Protein AF-A0A147BWY5-F1 (afdb_monomer_lite)

Radius of gyration: 15.32 Å; chains: 1; bounding box: 46×25×41 Å

Structure (mmCIF, N/CA/C/O backbone):
data_AF-A0A147BWY5-F1
#
_entry.id   AF-A0A147BWY5-F1
#
loop_
_atom_site.group_PDB
_atom_site.id
_atom_site.type_symbol
_atom_site.label_atom_id
_atom_site.label_alt_id
_atom_site.label_comp_id
_atom_site.label_asym_id
_atom_site.label_entity_id
_atom_site.label_seq_id
_atom_site.pdbx_PDB_ins_code
_atom_site.Cartn_x
_atom_site.Cartn_y
_atom_site.Cartn_z
_atom_site.occupancy
_atom_site.B_i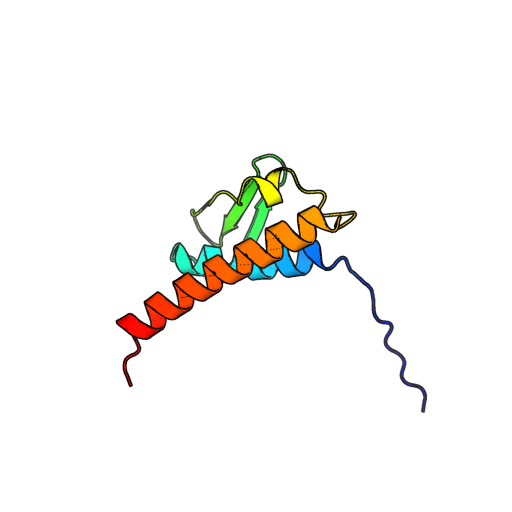so_or_equiv
_atom_site.auth_seq_id
_atom_site.auth_comp_id
_atom_site.auth_asym_id
_atom_site.auth_atom_id
_atom_site.pdbx_PDB_model_num
ATOM 1 N N . GLY A 1 1 ? 35.002 -16.024 19.037 1.00 35.84 1 GLY A N 1
ATOM 2 C CA . GLY A 1 1 ? 34.172 -16.779 18.082 1.00 35.84 1 GLY A CA 1
ATOM 3 C C . GLY A 1 1 ? 33.567 -15.778 17.138 1.00 35.84 1 GLY A C 1
ATOM 4 O O . GLY A 1 1 ? 32.994 -14.815 17.624 1.00 35.84 1 GLY A O 1
ATOM 5 N N . GLY A 1 2 ? 33.831 -15.925 15.841 1.00 40.09 2 GLY A N 1
ATOM 6 C CA . GLY A 1 2 ? 33.462 -14.944 14.822 1.00 40.09 2 GLY A CA 1
ATOM 7 C C . GLY A 1 2 ? 31.951 -14.799 14.671 1.00 40.09 2 GLY A C 1
ATOM 8 O O . GLY A 1 2 ? 31.224 -15.789 14.706 1.00 40.09 2 GLY A O 1
ATOM 9 N N . LEU A 1 3 ? 31.509 -13.553 14.509 1.00 49.75 3 LEU A N 1
ATOM 10 C CA . LEU A 1 3 ? 30.155 -13.216 14.097 1.00 49.75 3 LEU A CA 1
ATOM 11 C C . LEU A 1 3 ? 30.051 -13.535 12.599 1.00 49.75 3 LEU A C 1
ATOM 13 O O . LEU A 1 3 ? 30.598 -12.816 11.767 1.00 49.75 3 LEU A O 1
ATOM 17 N N . LEU A 1 4 ? 29.411 -14.650 12.264 1.00 50.09 4 LEU A N 1
ATOM 18 C CA . LEU A 1 4 ? 28.971 -14.934 10.905 1.00 50.09 4 LEU A CA 1
ATOM 19 C C . LEU A 1 4 ? 27.451 -14.824 10.888 1.00 50.09 4 LEU A C 1
ATOM 21 O O . LEU A 1 4 ? 26.765 -15.734 11.336 1.00 50.09 4 LEU A O 1
ATOM 25 N N . SER A 1 5 ? 26.941 -13.717 10.364 1.00 53.09 5 SER A N 1
ATOM 26 C CA . SER A 1 5 ? 25.789 -13.767 9.468 1.00 53.09 5 SER A CA 1
ATOM 27 C C . SER A 1 5 ? 25.819 -12.494 8.641 1.00 53.09 5 SER A C 1
ATOM 29 O O . SER A 1 5 ? 25.726 -11.396 9.185 1.00 53.09 5 SER A O 1
ATOM 31 N N . GLY A 1 6 ? 26.084 -12.651 7.345 1.00 38.12 6 GLY A N 1
ATOM 32 C CA . GLY A 1 6 ? 26.163 -11.545 6.407 1.00 38.12 6 GLY A CA 1
ATOM 33 C C . GLY A 1 6 ? 24.872 -10.737 6.422 1.00 38.12 6 GLY A C 1
ATOM 34 O O . GLY A 1 6 ? 23.781 -11.297 6.431 1.00 38.12 6 GLY A O 1
ATOM 35 N N . THR A 1 7 ? 25.008 -9.417 6.418 1.00 46.62 7 THR A N 1
ATOM 36 C CA . THR A 1 7 ? 23.972 -8.528 5.902 1.00 46.62 7 THR A CA 1
ATOM 37 C C . THR A 1 7 ? 23.771 -8.884 4.435 1.00 46.62 7 THR A C 1
ATOM 39 O O . THR A 1 7 ? 24.526 -8.441 3.566 1.00 46.62 7 THR A O 1
ATOM 42 N N . GLU A 1 8 ? 22.805 -9.749 4.167 1.00 44.75 8 GLU A N 1
ATOM 43 C CA . GLU A 1 8 ? 22.231 -9.880 2.842 1.00 44.75 8 GLU A CA 1
ATOM 44 C C . GLU A 1 8 ? 21.448 -8.583 2.599 1.00 44.75 8 GLU A C 1
ATOM 46 O O . GLU A 1 8 ? 20.410 -8.349 3.208 1.00 44.75 8 GLU A O 1
ATOM 51 N N . PHE A 1 9 ? 22.012 -7.673 1.802 1.00 47.16 9 PHE A N 1
ATOM 52 C CA . PHE A 1 9 ? 21.359 -6.442 1.352 1.00 47.16 9 PHE A CA 1
ATOM 53 C C . PHE A 1 9 ? 20.237 -6.784 0.357 1.00 47.16 9 PHE A C 1
ATOM 55 O O . PHE A 1 9 ? 20.341 -6.465 -0.828 1.00 47.16 9 PHE A O 1
ATOM 62 N N . HIS A 1 10 ? 19.184 -7.474 0.794 1.00 46.56 10 HIS A N 1
ATOM 63 C CA . HIS A 1 10 ? 18.030 -7.767 -0.056 1.00 46.56 10 HIS A CA 1
ATOM 64 C C . HIS A 1 10 ? 17.124 -6.534 -0.155 1.00 46.56 10 HIS A C 1
ATOM 66 O O . HIS A 1 10 ? 16.075 -6.450 0.455 1.00 46.56 10 HIS A O 1
ATOM 72 N N . ASN A 1 11 ? 17.578 -5.560 -0.951 1.00 56.09 11 ASN A N 1
ATOM 73 C CA . ASN A 1 11 ? 16.804 -4.482 -1.574 1.00 56.09 11 ASN A CA 1
ATOM 74 C C . ASN A 1 11 ? 15.729 -3.816 -0.687 1.00 56.09 11 ASN A C 1
ATOM 76 O O . ASN A 1 11 ? 14.553 -4.155 -0.801 1.00 56.09 11 ASN A O 1
ATOM 80 N N . ASP A 1 12 ? 16.109 -2.771 0.067 1.00 81.44 12 ASP A N 1
ATOM 81 C CA . ASP A 1 12 ? 15.235 -1.971 0.955 1.00 81.44 12 ASP A CA 1
ATOM 82 C C . ASP A 1 12 ? 13.818 -1.701 0.410 1.00 81.44 12 ASP A C 1
ATOM 84 O O . ASP A 1 12 ? 12.864 -1.577 1.167 1.00 81.44 12 ASP A O 1
ATOM 88 N N . CYS A 1 13 ? 13.665 -1.530 -0.906 1.00 92.12 13 CYS A N 1
ATOM 89 C CA . CYS A 1 13 ? 12.381 -1.210 -1.515 1.00 92.12 13 CYS A CA 1
ATOM 90 C C . CYS A 1 13 ? 11.378 -2.371 -1.496 1.00 92.12 13 CYS A C 1
ATOM 92 O O . CYS A 1 13 ? 10.183 -2.100 -1.424 1.00 92.12 13 CYS A O 1
ATOM 94 N N . MET A 1 14 ? 11.825 -3.629 -1.571 1.00 91.12 14 MET A N 1
ATOM 95 C CA . MET A 1 14 ? 10.918 -4.781 -1.497 1.00 91.12 14 MET A CA 1
ATOM 96 C C . MET A 1 14 ? 10.410 -4.976 -0.070 1.00 91.12 14 MET A C 1
ATOM 98 O O . MET A 1 14 ? 9.203 -5.064 0.121 1.00 91.12 14 MET A O 1
ATOM 102 N N . GLU A 1 15 ? 11.292 -4.905 0.929 1.00 92.19 15 GLU A N 1
ATOM 103 C CA . GLU A 1 15 ? 10.895 -4.946 2.344 1.00 92.19 15 GLU A CA 1
ATOM 104 C C . GLU A 1 15 ? 9.948 -3.782 2.694 1.00 92.19 15 GLU A C 1
ATOM 106 O O . GLU A 1 15 ? 8.876 -3.986 3.260 1.00 92.19 15 GLU A O 1
ATOM 111 N N . LEU A 1 16 ? 10.270 -2.553 2.263 1.00 95.00 16 LEU A N 1
ATOM 112 C CA . LEU A 1 16 ? 9.382 -1.397 2.450 1.00 95.00 16 LEU A CA 1
ATOM 113 C C . LEU A 1 16 ? 8.030 -1.571 1.739 1.00 95.00 16 LEU A C 1
ATOM 115 O O . LEU A 1 16 ? 7.004 -1.106 2.244 1.00 95.00 16 LEU A O 1
ATOM 119 N N . LEU A 1 17 ? 8.012 -2.197 0.558 1.00 96.56 17 LEU A N 1
ATOM 120 C CA . LEU A 1 17 ? 6.780 -2.499 -0.168 1.00 96.56 17 LEU A CA 1
ATOM 121 C C . LEU A 1 17 ? 5.934 -3.525 0.585 1.00 96.56 17 LEU A C 1
ATOM 123 O O . LEU A 1 17 ? 4.729 -3.315 0.696 1.00 96.56 17 LEU A O 1
ATOM 127 N N . GLU A 1 18 ? 6.543 -4.587 1.108 1.00 96.44 18 GLU A N 1
ATOM 128 C CA . GLU A 1 18 ? 5.864 -5.605 1.912 1.00 96.44 18 GLU A CA 1
ATOM 129 C C . GLU A 1 18 ? 5.251 -4.983 3.169 1.00 96.44 18 GLU A C 1
ATOM 131 O O . GLU A 1 18 ? 4.052 -5.126 3.404 1.00 96.44 18 GLU A O 1
ATOM 136 N N . GLU A 1 19 ? 6.008 -4.169 3.908 1.00 97.06 19 GLU A N 1
ATOM 137 C CA . GLU A 1 19 ? 5.492 -3.464 5.084 1.00 97.06 19 GLU A CA 1
ATOM 138 C C . GLU A 1 19 ? 4.343 -2.498 4.755 1.00 97.06 19 GLU A C 1
ATOM 140 O O . GLU A 1 19 ? 3.373 -2.378 5.514 1.00 97.06 19 GLU A O 1
ATOM 145 N N . CYS A 1 20 ? 4.434 -1.778 3.632 1.00 98.06 20 CYS A N 1
ATOM 146 C CA . CYS A 1 20 ? 3.329 -0.953 3.144 1.00 98.06 20 CYS A CA 1
ATOM 147 C C . CYS A 1 20 ? 2.127 -1.818 2.753 1.00 98.06 20 CYS A C 1
ATOM 149 O O . CYS A 1 20 ? 0.980 -1.454 3.026 1.00 98.06 20 CYS A O 1
ATOM 151 N N . GLY A 1 21 ? 2.386 -2.956 2.114 1.00 98.25 21 GLY A N 1
ATOM 152 C CA . GLY A 1 21 ? 1.387 -3.907 1.669 1.00 98.25 21 GLY A CA 1
ATOM 153 C C . GLY A 1 21 ? 0.579 -4.467 2.829 1.00 98.25 21 GLY A C 1
ATOM 154 O O . GLY A 1 21 ? -0.647 -4.371 2.807 1.00 98.25 21 GLY A O 1
ATOM 155 N N . GLU A 1 22 ? 1.256 -4.924 3.880 1.00 98.44 22 GLU A N 1
ATOM 156 C CA . GLU A 1 22 ? 0.639 -5.424 5.110 1.00 98.44 22 GLU A CA 1
ATOM 157 C C . GLU A 1 22 ? -0.281 -4.378 5.745 1.00 98.44 22 GLU A C 1
ATOM 159 O O . GLU A 1 22 ? -1.487 -4.595 5.909 1.00 98.44 22 GLU A O 1
ATOM 164 N N . LYS A 1 23 ? 0.254 -3.176 6.012 1.00 98.31 23 LYS A N 1
ATOM 165 C CA . LYS A 1 23 ? -0.521 -2.066 6.592 1.00 98.31 23 LYS A CA 1
ATOM 166 C C . LYS A 1 23 ? -1.739 -1.735 5.720 1.00 98.31 23 LYS A C 1
ATOM 168 O O . LYS A 1 23 ? -2.837 -1.527 6.237 1.00 98.31 23 LYS A O 1
ATOM 173 N N . LYS A 1 24 ? -1.573 -1.683 4.394 1.00 98.56 24 LYS A N 1
ATOM 174 C CA . LYS A 1 24 ? -2.667 -1.364 3.468 1.00 98.56 24 LYS A CA 1
ATOM 175 C C . LYS A 1 24 ? -3.729 -2.461 3.436 1.00 98.56 24 LYS A C 1
ATOM 177 O O . LYS A 1 24 ? -4.910 -2.131 3.473 1.00 98.56 24 LYS A O 1
ATOM 182 N N . CYS A 1 25 ? -3.340 -3.727 3.379 1.00 98.56 25 CYS A N 1
ATOM 183 C CA . CYS A 1 25 ? -4.277 -4.841 3.347 1.00 98.56 25 CYS A CA 1
ATOM 184 C C . CYS A 1 25 ? -5.099 -4.928 4.638 1.00 98.56 25 CYS A C 1
ATOM 186 O O . CYS A 1 25 ? -6.320 -5.061 4.564 1.00 98.56 25 CYS A O 1
ATOM 188 N N . HIS A 1 26 ? -4.485 -4.718 5.803 1.00 97.88 26 HIS A N 1
ATOM 189 C CA . HIS A 1 26 ? -5.230 -4.604 7.058 1.00 97.88 26 HIS A CA 1
ATOM 190 C C . HIS A 1 26 ? -6.202 -3.419 7.073 1.00 97.88 26 HIS A C 1
ATOM 192 O O . HIS A 1 26 ? -7.340 -3.559 7.518 1.00 97.88 26 HIS A O 1
ATOM 198 N N . LEU A 1 27 ? -5.807 -2.265 6.527 1.00 97.38 27 LEU A N 1
ATOM 199 C CA . LEU A 1 27 ? -6.708 -1.114 6.383 1.00 97.38 27 LEU A CA 1
ATOM 200 C C . LEU A 1 27 ? -7.875 -1.369 5.407 1.00 97.38 27 LEU A C 1
ATOM 202 O O . LEU A 1 27 ? -8.910 -0.721 5.532 1.00 97.38 27 LEU A O 1
ATOM 206 N N . GLU A 1 28 ? -7.735 -2.302 4.461 1.00 97.56 28 GLU A N 1
ATOM 207 C CA . GLU A 1 28 ? -8.828 -2.793 3.601 1.00 97.56 28 GLU A CA 1
ATOM 208 C C . GLU A 1 28 ? -9.707 -3.856 4.292 1.00 97.56 28 GLU A C 1
ATOM 210 O O . GLU A 1 28 ? -10.679 -4.328 3.704 1.00 97.56 28 GLU A O 1
ATOM 215 N N . GLY A 1 29 ? -9.390 -4.238 5.535 1.00 96.31 29 GLY A N 1
ATOM 216 C CA . GLY A 1 29 ? -10.101 -5.274 6.290 1.00 96.31 29 GLY A CA 1
ATOM 217 C C . GLY A 1 29 ? -9.664 -6.705 5.964 1.00 96.31 29 GLY A C 1
ATOM 218 O O . GLY A 1 29 ? -10.406 -7.642 6.239 1.00 96.31 29 GLY A O 1
ATOM 219 N N . SER A 1 30 ? -8.491 -6.873 5.354 1.00 97.50 30 SER A N 1
ATOM 220 C CA . SER A 1 30 ? -7.888 -8.167 5.026 1.00 97.50 30 SER A CA 1
ATOM 221 C C . SER A 1 30 ? -6.913 -8.628 6.117 1.00 97.50 30 SER A C 1
ATOM 223 O O . SER A 1 30 ? -6.348 -7.805 6.836 1.00 97.50 30 SER A O 1
ATOM 225 N N . ASP A 1 31 ? -6.618 -9.929 6.172 1.00 96.44 31 ASP A N 1
ATOM 226 C CA . ASP A 1 31 ? -5.693 -10.517 7.162 1.00 96.44 31 ASP A CA 1
ATOM 227 C C . ASP A 1 31 ? -4.198 -10.354 6.827 1.00 96.44 31 ASP A C 1
ATOM 229 O O . ASP A 1 31 ? -3.357 -11.007 7.437 1.00 96.44 31 ASP A O 1
ATOM 233 N N . GLY A 1 32 ? -3.859 -9.478 5.880 1.00 96.81 32 GLY A N 1
ATOM 234 C CA . GLY A 1 32 ? -2.476 -9.166 5.515 1.00 96.81 32 GLY A CA 1
ATOM 235 C C . GLY A 1 32 ? -2.213 -9.215 4.015 1.00 96.81 32 GLY A C 1
ATOM 236 O O . GLY A 1 32 ? -3.140 -9.361 3.201 1.00 96.81 32 GLY A O 1
ATOM 237 N N . LEU A 1 33 ? -0.944 -9.054 3.656 1.00 98.38 33 LEU A N 1
ATOM 238 C CA . LEU A 1 33 ? -0.451 -9.156 2.288 1.00 98.38 33 LEU A CA 1
ATOM 239 C C . LEU A 1 33 ? -0.302 -10.631 1.887 1.00 98.38 33 LEU A C 1
ATOM 241 O O . LEU A 1 33 ? 0.130 -11.475 2.663 1.00 98.38 33 LEU A O 1
ATOM 245 N N . PHE A 1 34 ? -0.676 -10.948 0.652 1.00 97.81 34 PHE A N 1
ATOM 246 C CA . PHE A 1 34 ? -0.390 -12.230 0.014 1.00 97.81 34 PHE A CA 1
ATOM 247 C C . PHE A 1 34 ? 0.725 -12.088 -1.024 1.00 97.81 34 PHE A C 1
ATOM 249 O O . PHE A 1 34 ? 1.655 -12.886 -1.027 1.00 97.81 34 PHE A O 1
ATOM 256 N N . ASP A 1 35 ? 0.624 -11.085 -1.901 1.00 97.06 35 ASP A N 1
ATOM 257 C CA . ASP A 1 35 ? 1.600 -10.828 -2.965 1.00 97.06 35 ASP A CA 1
ATOM 258 C C . ASP A 1 35 ? 1.474 -9.384 -3.496 1.00 97.06 35 ASP A C 1
ATOM 260 O O . ASP A 1 35 ? 0.582 -8.626 -3.104 1.00 97.06 35 ASP A O 1
ATOM 264 N N . TYR A 1 36 ? 2.334 -8.994 -4.430 1.00 95.31 36 TYR A N 1
ATOM 265 C CA . TYR A 1 36 ? 2.223 -7.781 -5.232 1.00 95.31 36 TYR A CA 1
ATOM 266 C C . TYR A 1 36 ? 2.285 -8.135 -6.720 1.00 95.31 36 TYR A C 1
ATOM 268 O O . TYR A 1 36 ? 3.263 -8.713 -7.183 1.00 95.31 36 TYR A O 1
ATOM 276 N N . ASP A 1 37 ? 1.276 -7.728 -7.496 1.00 95.25 37 ASP A N 1
ATOM 277 C CA . ASP A 1 37 ? 1.280 -7.885 -8.951 1.00 95.25 37 ASP A CA 1
ATOM 278 C C . ASP A 1 37 ? 1.934 -6.659 -9.621 1.00 95.25 37 ASP A C 1
ATOM 280 O O . ASP A 1 37 ? 1.290 -5.604 -9.752 1.00 95.25 37 ASP A O 1
ATOM 284 N N . PRO A 1 38 ? 3.181 -6.776 -10.125 1.00 90.75 38 PRO A N 1
ATOM 285 C CA . PRO A 1 38 ? 3.883 -5.668 -10.761 1.00 90.75 38 PRO A CA 1
ATOM 286 C C . PRO A 1 38 ? 3.301 -5.299 -12.130 1.00 90.75 38 PRO A C 1
ATOM 288 O O . PRO A 1 38 ? 3.618 -4.234 -12.648 1.00 90.75 38 PRO A O 1
ATOM 291 N N . LYS A 1 39 ? 2.467 -6.148 -12.752 1.00 91.81 39 LYS A N 1
ATOM 292 C CA . LYS A 1 39 ? 1.860 -5.840 -14.058 1.00 91.81 39 LYS A CA 1
ATOM 293 C C . LYS A 1 39 ? 0.653 -4.925 -13.915 1.00 91.81 39 LYS A C 1
ATOM 295 O O . LYS A 1 39 ? 0.436 -4.066 -14.768 1.00 91.81 39 LYS A O 1
ATOM 300 N N . SER A 1 40 ? -0.151 -5.129 -12.872 1.00 95.38 40 SER A N 1
ATOM 301 C CA . SER A 1 40 ? -1.332 -4.303 -12.598 1.00 95.38 40 SER A CA 1
ATOM 302 C C . SER A 1 40 ? -1.105 -3.227 -11.535 1.00 95.38 40 SER A C 1
ATOM 304 O O . SER A 1 40 ? -1.993 -2.389 -11.334 1.00 95.38 40 SER A O 1
ATOM 306 N N . PHE A 1 41 ? 0.071 -3.220 -10.897 1.00 95.75 41 PHE A N 1
ATOM 307 C CA . PHE A 1 41 ? 0.454 -2.304 -9.820 1.00 95.75 41 PHE A CA 1
ATOM 308 C C . PHE A 1 41 ? -0.541 -2.353 -8.654 1.00 95.75 41 PHE A C 1
ATOM 310 O O . PHE A 1 41 ? -1.010 -1.332 -8.132 1.00 95.75 41 PHE A O 1
ATOM 317 N N . ARG A 1 42 ? -0.918 -3.576 -8.278 1.00 97.88 42 ARG A N 1
ATOM 318 C CA . ARG A 1 42 ? -1.873 -3.858 -7.206 1.00 97.88 42 ARG A CA 1
ATOM 319 C C . ARG A 1 42 ? -1.259 -4.797 -6.192 1.00 97.88 42 ARG A C 1
ATOM 321 O O . ARG A 1 42 ? -0.549 -5.729 -6.548 1.00 97.88 42 ARG A O 1
ATOM 328 N N . LEU A 1 43 ? -1.598 -4.564 -4.933 1.00 98.38 43 LEU A N 1
ATOM 329 C CA . LEU A 1 43 ? -1.385 -5.560 -3.898 1.00 98.38 43 LEU A CA 1
ATOM 330 C C . LEU A 1 43 ? -2.404 -6.679 -4.074 1.00 98.38 43 LEU A C 1
ATOM 332 O O . LEU A 1 43 ? -3.566 -6.440 -4.418 1.00 98.38 43 LEU A O 1
ATOM 336 N N . GLU A 1 44 ? -1.973 -7.883 -3.764 1.00 98.38 44 GLU A N 1
ATOM 337 C CA . GLU A 1 44 ? -2.823 -9.018 -3.496 1.00 98.38 44 GLU A CA 1
ATOM 338 C C . GLU A 1 44 ? -2.914 -9.197 -1.995 1.00 98.38 44 GLU A C 1
ATOM 340 O O . GLU A 1 44 ? -1.955 -9.611 -1.361 1.00 98.38 44 GLU A O 1
ATOM 345 N N . CYS A 1 45 ? -4.057 -8.862 -1.406 1.00 98.56 45 CYS A N 1
ATOM 346 C CA . CYS A 1 45 ? -4.285 -9.133 0.005 1.00 98.56 45 CYS A CA 1
ATOM 347 C C . CYS A 1 45 ? -4.829 -10.553 0.202 1.00 98.56 45 CYS A C 1
ATOM 349 O O . CYS A 1 45 ? -5.441 -11.125 -0.711 1.00 98.56 45 CYS A O 1
ATOM 351 N N . LEU A 1 46 ? -4.672 -11.095 1.411 1.00 98.00 46 LEU A N 1
ATOM 352 C CA . LEU A 1 46 ? -5.297 -12.350 1.833 1.00 98.00 46 LEU A CA 1
ATOM 353 C C . LEU A 1 46 ? -6.831 -12.244 1.812 1.00 98.00 46 LEU A C 1
ATOM 355 O O . LEU A 1 46 ? -7.470 -11.861 2.786 1.00 98.00 46 LEU A O 1
ATOM 359 N N . GLY A 1 47 ? -7.433 -12.581 0.674 1.00 95.19 47 GLY A N 1
ATOM 360 C CA . GLY A 1 47 ? -8.858 -12.402 0.410 1.00 95.19 47 GLY A CA 1
ATOM 361 C C . GLY A 1 47 ? -9.092 -11.791 -0.969 1.00 95.19 47 GLY A C 1
ATOM 362 O O . GLY A 1 47 ? -8.307 -11.999 -1.892 1.00 95.19 47 GLY A O 1
ATOM 363 N N . GLN A 1 48 ? -10.184 -11.037 -1.126 1.00 95.62 48 GLN A N 1
ATOM 364 C CA . GLN A 1 48 ? -10.586 -10.458 -2.420 1.00 95.62 48 GLN A CA 1
ATOM 365 C C . GLN A 1 48 ? -10.042 -9.042 -2.664 1.00 95.62 48 GLN A C 1
ATOM 367 O O . GLN A 1 48 ? -10.110 -8.545 -3.789 1.00 95.62 48 GLN A O 1
ATOM 372 N N . ALA A 1 49 ? -9.513 -8.371 -1.636 1.00 97.88 49 ALA A N 1
ATOM 373 C CA . ALA A 1 49 ? -9.033 -7.000 -1.765 1.00 97.88 49 ALA A CA 1
ATOM 374 C C . ALA A 1 49 ? -7.801 -6.938 -2.683 1.00 97.88 49 ALA A C 1
ATOM 376 O O . ALA A 1 49 ? -6.841 -7.696 -2.523 1.00 97.88 49 ALA A O 1
ATOM 377 N N . ARG A 1 50 ? -7.850 -6.038 -3.672 1.00 98.12 50 ARG A N 1
ATOM 378 C CA . ARG A 1 50 ? -6.775 -5.799 -4.649 1.00 98.12 50 ARG A CA 1
ATOM 379 C C . ARG A 1 50 ? -6.472 -4.302 -4.797 1.00 98.12 50 ARG A C 1
ATOM 381 O O . ARG A 1 50 ? -6.719 -3.740 -5.875 1.00 98.12 50 ARG A O 1
ATOM 388 N N . PRO A 1 51 ? -6.051 -3.609 -3.722 1.00 98.06 51 PRO A N 1
ATOM 389 C CA . PRO A 1 51 ? -5.837 -2.166 -3.749 1.00 98.06 51 PRO A CA 1
ATOM 390 C C . PRO A 1 51 ? -4.659 -1.796 -4.659 1.00 98.06 51 PRO A C 1
ATOM 392 O O . PRO A 1 51 ? -3.676 -2.525 -4.766 1.00 98.06 51 PRO A O 1
ATOM 395 N N . LYS A 1 52 ? -4.754 -0.637 -5.317 1.00 97.81 52 LYS A N 1
ATOM 396 C CA . LYS A 1 52 ? -3.647 -0.082 -6.107 1.00 97.81 52 LYS A CA 1
ATOM 397 C C . LYS A 1 52 ? -2.560 0.487 -5.199 1.00 97.81 52 LYS A C 1
ATOM 399 O O . LYS A 1 52 ? -2.877 1.092 -4.171 1.00 97.81 52 LYS A O 1
ATOM 404 N N . VAL A 1 53 ? -1.307 0.357 -5.625 1.00 97.62 53 VAL A N 1
ATOM 405 C CA . VAL A 1 53 ? -0.187 1.097 -5.027 1.00 97.62 53 VAL A CA 1
ATOM 406 C C . VAL A 1 53 ? -0.165 2.543 -5.554 1.00 97.62 53 VAL A C 1
ATOM 408 O O . VAL A 1 53 ? -0.777 2.827 -6.588 1.00 97.62 53 VAL A O 1
ATOM 411 N N . PRO A 1 54 ? 0.500 3.487 -4.869 1.00 97.38 54 PRO A N 1
ATOM 412 C CA . PRO A 1 54 ? 0.636 4.859 -5.356 1.00 97.38 54 PRO A CA 1
ATOM 413 C C . PRO A 1 54 ? 1.402 4.945 -6.680 1.00 97.38 54 PRO A C 1
ATOM 415 O O . PRO A 1 54 ? 2.329 4.171 -6.912 1.00 97.38 54 PRO A O 1
ATOM 418 N N . ASP A 1 55 ? 1.100 5.960 -7.493 1.00 96.25 55 ASP A N 1
ATOM 419 C CA . ASP A 1 55 ? 1.721 6.151 -8.815 1.00 96.25 55 ASP A CA 1
ATOM 420 C C . ASP A 1 55 ? 3.259 6.201 -8.765 1.00 96.25 55 ASP A C 1
ATOM 422 O O . ASP A 1 55 ? 3.922 5.657 -9.642 1.00 96.25 55 ASP A O 1
ATOM 426 N N . GLY A 1 56 ? 3.843 6.791 -7.714 1.00 92.19 56 GLY A N 1
ATOM 427 C CA . GLY A 1 56 ? 5.302 6.840 -7.533 1.00 92.19 56 GLY A CA 1
ATOM 428 C C . GLY A 1 56 ? 5.952 5.484 -7.222 1.00 92.19 56 GLY A C 1
ATOM 429 O O . GLY A 1 56 ? 7.119 5.285 -7.538 1.00 92.19 56 GLY A O 1
ATOM 430 N N . VAL A 1 57 ? 5.202 4.546 -6.634 1.00 93.88 57 VAL A N 1
ATOM 431 C CA . VAL A 1 57 ? 5.650 3.159 -6.405 1.00 93.88 57 VAL A CA 1
ATOM 432 C C . VAL A 1 57 ? 5.448 2.333 -7.675 1.00 93.88 57 VAL A C 1
ATOM 434 O O . VAL A 1 57 ? 6.335 1.592 -8.073 1.00 93.88 57 VAL A O 1
ATOM 437 N N . CYS A 1 58 ? 4.313 2.531 -8.348 1.00 93.88 58 CYS A N 1
ATOM 438 C CA . CYS A 1 58 ? 3.975 1.934 -9.641 1.00 93.88 58 CYS A CA 1
ATOM 439 C C . CYS A 1 58 ? 5.021 2.252 -10.726 1.00 93.88 58 CYS A C 1
ATOM 441 O O . CYS A 1 58 ? 5.507 1.358 -11.408 1.00 93.88 58 CYS A O 1
ATOM 443 N N . ALA A 1 59 ? 5.425 3.518 -10.850 1.00 91.31 59 ALA A N 1
ATOM 444 C CA . ALA A 1 59 ? 6.457 3.941 -11.797 1.00 91.31 59 ALA A CA 1
ATOM 445 C C . ALA A 1 59 ? 7.895 3.653 -11.319 1.00 91.31 59 ALA A C 1
ATOM 447 O O . ALA A 1 59 ? 8.849 3.941 -12.044 1.00 91.31 59 ALA A O 1
ATOM 448 N N . GLY A 1 60 ? 8.059 3.161 -10.088 1.00 87.62 60 GLY A N 1
ATOM 449 C CA . GLY A 1 60 ? 9.349 2.967 -9.442 1.00 87.62 60 GLY A CA 1
ATOM 450 C C . GLY A 1 60 ? 10.062 1.686 -9.872 1.00 87.62 60 GLY A C 1
ATOM 451 O O . GLY A 1 60 ? 9.448 0.701 -10.274 1.00 87.62 60 GLY A O 1
ATOM 452 N N . ASP A 1 61 ? 11.386 1.692 -9.735 1.00 87.44 61 ASP A N 1
ATOM 453 C CA . ASP A 1 61 ? 12.224 0.510 -9.920 1.00 87.44 61 ASP A CA 1
ATOM 454 C C . ASP A 1 61 ? 12.501 -0.122 -8.553 1.00 87.44 61 ASP A C 1
ATOM 456 O O . ASP A 1 61 ? 13.376 0.324 -7.805 1.00 87.44 61 ASP A O 1
ATOM 460 N N . LEU A 1 62 ? 11.704 -1.138 -8.218 1.00 86.81 62 LEU A N 1
ATOM 461 C CA . LEU A 1 62 ? 11.792 -1.867 -6.950 1.00 86.81 62 LEU A CA 1
ATOM 462 C C . LEU A 1 62 ? 13.041 -2.754 -6.865 1.00 86.81 62 LEU A C 1
ATOM 464 O O . LEU A 1 62 ? 13.530 -2.995 -5.765 1.00 86.81 62 LEU A O 1
ATOM 468 N N . ILE A 1 63 ? 13.569 -3.205 -8.010 1.00 87.19 63 ILE A N 1
ATOM 469 C CA . ILE A 1 63 ? 14.727 -4.106 -8.077 1.00 87.19 63 ILE A CA 1
ATOM 470 C C . ILE A 1 63 ? 16.003 -3.315 -7.810 1.00 87.19 63 ILE A C 1
ATOM 472 O O . ILE A 1 63 ? 16.783 -3.675 -6.935 1.00 87.19 63 ILE A O 1
ATOM 476 N N . ASN A 1 64 ? 16.205 -2.215 -8.538 1.00 88.38 64 ASN A N 1
ATOM 477 C CA . ASN A 1 64 ? 17.381 -1.364 -8.351 1.00 88.38 64 ASN A CA 1
ATOM 478 C C . ASN A 1 64 ? 17.215 -0.365 -7.197 1.00 88.38 64 ASN A C 1
ATOM 480 O O . ASN A 1 64 ? 18.163 0.343 -6.862 1.00 88.38 64 ASN A O 1
ATOM 484 N N . CYS A 1 65 ? 16.014 -0.280 -6.616 1.00 89.56 65 CYS A N 1
ATOM 485 C CA . CYS A 1 65 ? 15.656 0.577 -5.490 1.00 89.56 65 CYS A CA 1
ATOM 486 C C . CYS A 1 65 ? 16.250 1.992 -5.597 1.00 89.56 65 CYS A C 1
ATOM 488 O O . CYS A 1 65 ? 17.045 2.446 -4.762 1.00 89.56 65 CYS A O 1
ATOM 490 N N . THR A 1 66 ? 15.877 2.707 -6.663 1.00 90.19 66 THR A N 1
ATOM 491 C CA . THR A 1 66 ? 16.3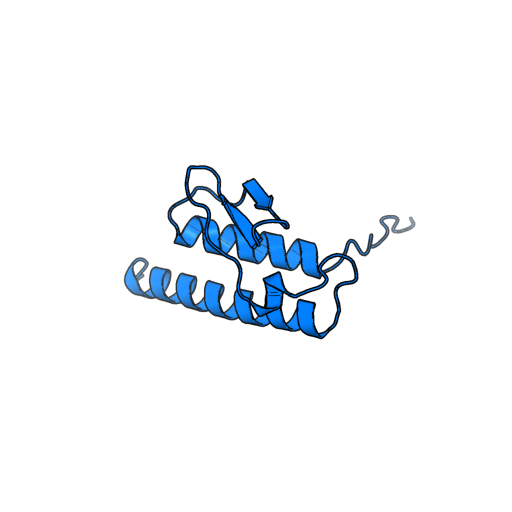43 4.085 -6.870 1.00 90.19 66 THR A CA 1
ATOM 492 C C . THR A 1 66 ? 15.927 4.981 -5.703 1.00 90.19 66 THR A C 1
ATOM 494 O O . THR A 1 66 ? 14.926 4.732 -5.027 1.00 90.19 66 THR A O 1
ATOM 497 N N . SER A 1 67 ? 16.663 6.073 -5.470 1.00 90.88 67 SER A N 1
ATOM 498 C CA . SER A 1 67 ? 16.333 7.026 -4.402 1.00 90.88 67 SER A CA 1
ATOM 499 C C . SER A 1 67 ? 14.897 7.553 -4.502 1.00 90.88 67 SER A C 1
ATOM 501 O O . SER A 1 67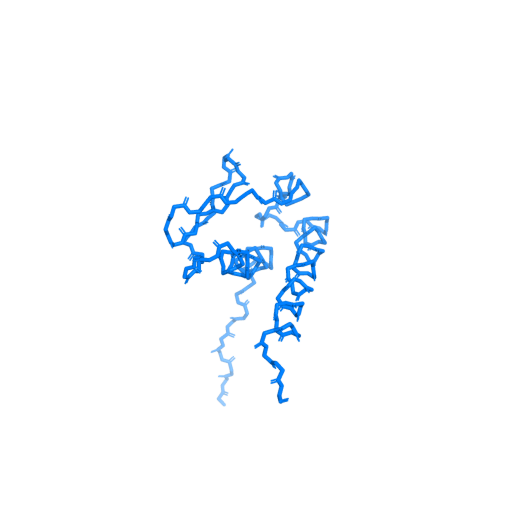 ? 14.232 7.670 -3.477 1.00 90.88 67 SER A O 1
ATOM 503 N N . SER A 1 68 ? 14.381 7.789 -5.716 1.00 92.12 68 SER A N 1
ATOM 504 C CA . SER A 1 68 ? 12.989 8.210 -5.924 1.00 92.12 68 SER A CA 1
ATOM 505 C C . SER A 1 68 ? 11.972 7.121 -5.576 1.00 92.12 68 SER A C 1
ATOM 507 O O . SER A 1 68 ? 10.906 7.430 -5.044 1.00 92.12 68 SER A O 1
ATOM 509 N N . THR A 1 69 ? 12.288 5.853 -5.858 1.00 93.44 69 THR A N 1
ATOM 510 C CA . THR A 1 69 ? 11.427 4.708 -5.522 1.00 93.44 69 THR A CA 1
ATOM 511 C C . THR A 1 69 ? 11.382 4.513 -4.012 1.00 93.44 69 THR A C 1
ATOM 513 O O . THR A 1 69 ? 10.298 4.460 -3.431 1.00 93.44 69 THR A O 1
ATOM 516 N N . ARG A 1 70 ? 12.552 4.521 -3.359 1.00 94.25 70 ARG A N 1
ATOM 517 C CA . AR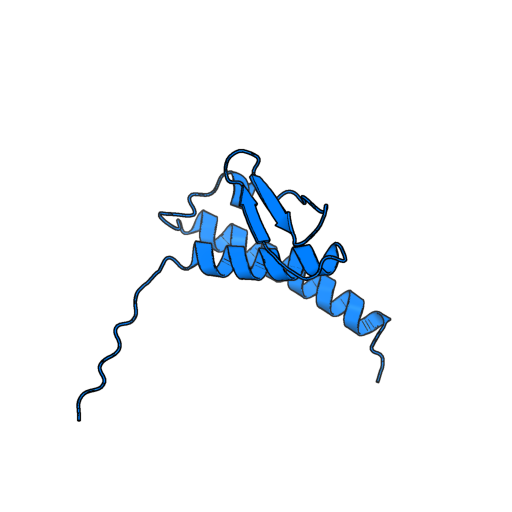G A 1 70 ? 12.672 4.444 -1.897 1.00 94.25 70 ARG A CA 1
ATOM 518 C C . ARG A 1 70 ? 11.895 5.572 -1.215 1.00 94.25 70 ARG A C 1
ATOM 520 O O . ARG A 1 70 ? 11.169 5.328 -0.257 1.00 94.25 70 ARG A O 1
ATOM 527 N N . GLU A 1 71 ? 12.010 6.795 -1.723 1.00 95.44 71 GLU A N 1
ATOM 528 C CA . GLU A 1 71 ? 11.284 7.951 -1.190 1.00 95.44 71 GLU A CA 1
ATOM 529 C C . GLU A 1 71 ? 9.768 7.839 -1.417 1.00 95.44 71 GLU A C 1
ATOM 531 O O . GLU A 1 71 ? 8.976 8.159 -0.531 1.00 95.44 71 GLU A O 1
ATOM 536 N N . SER A 1 72 ? 9.332 7.330 -2.572 1.00 96.50 72 SER A N 1
ATOM 537 C CA . SER A 1 72 ? 7.907 7.089 -2.844 1.00 96.50 72 SER A CA 1
ATOM 538 C C . SER A 1 72 ? 7.307 6.057 -1.886 1.00 96.50 72 SER A C 1
ATOM 540 O O . SER A 1 72 ? 6.201 6.265 -1.383 1.00 96.50 72 SER A O 1
ATOM 542 N N . LEU A 1 73 ? 8.051 4.988 -1.584 1.00 97.19 73 LEU A N 1
ATOM 543 C CA . LEU A 1 73 ? 7.666 3.970 -0.604 1.00 97.19 73 LEU A CA 1
ATOM 544 C C . LEU A 1 73 ? 7.600 4.539 0.817 1.00 97.19 73 LEU A C 1
ATOM 546 O O . LEU A 1 73 ? 6.571 4.395 1.467 1.00 97.19 73 LEU A O 1
ATOM 550 N N . ARG A 1 74 ? 8.621 5.276 1.274 1.00 96.44 74 ARG A N 1
ATOM 551 C CA . ARG A 1 74 ? 8.616 5.920 2.606 1.00 96.44 74 ARG A CA 1
ATOM 552 C C . ARG A 1 74 ? 7.456 6.900 2.781 1.00 96.44 74 ARG A C 1
ATOM 554 O O . ARG A 1 74 ? 6.795 6.922 3.818 1.00 96.44 74 ARG A O 1
ATOM 561 N N . ASN A 1 75 ? 7.158 7.686 1.748 1.00 97.81 75 ASN A N 1
ATOM 562 C CA . ASN A 1 75 ? 6.011 8.593 1.763 1.00 97.81 75 ASN A CA 1
ATOM 563 C C . ASN A 1 75 ? 4.677 7.846 1.833 1.00 97.81 75 ASN A C 1
ATOM 565 O O . ASN A 1 75 ? 3.718 8.330 2.443 1.00 97.81 75 ASN A O 1
ATOM 569 N N . TRP A 1 76 ? 4.585 6.683 1.190 1.00 98.31 76 TRP A N 1
ATOM 570 C CA . TRP A 1 76 ? 3.404 5.843 1.288 1.00 98.31 76 TRP A CA 1
ATOM 571 C C . TRP A 1 76 ? 3.270 5.218 2.674 1.00 98.31 76 TRP A C 1
ATOM 573 O O . TRP A 1 76 ? 2.197 5.314 3.272 1.00 98.31 76 TRP A O 1
ATOM 583 N N . GLU A 1 77 ? 4.361 4.685 3.215 1.00 98.06 77 GLU A N 1
ATOM 584 C CA . GLU A 1 77 ? 4.421 4.123 4.558 1.00 98.06 77 GLU A CA 1
ATOM 585 C C . GLU A 1 77 ? 3.930 5.132 5.602 1.00 98.06 77 GLU A C 1
ATOM 587 O O . GLU A 1 77 ? 3.010 4.843 6.369 1.00 98.06 77 GLU A O 1
ATOM 592 N N . TYR A 1 78 ? 4.453 6.361 5.567 1.00 98.12 78 TYR A N 1
ATOM 593 C CA . TYR A 1 78 ? 4.035 7.436 6.465 1.00 98.12 78 TYR A CA 1
ATOM 594 C C . TYR A 1 78 ? 2.522 7.715 6.389 1.00 98.12 78 TYR A C 1
ATOM 596 O O . TYR A 1 78 ? 1.849 7.893 7.412 1.00 98.12 78 TYR A O 1
ATOM 604 N N . LYS A 1 79 ? 1.947 7.715 5.177 1.00 98.44 79 LYS A N 1
ATOM 605 C CA . LYS A 1 79 ? 0.499 7.900 4.97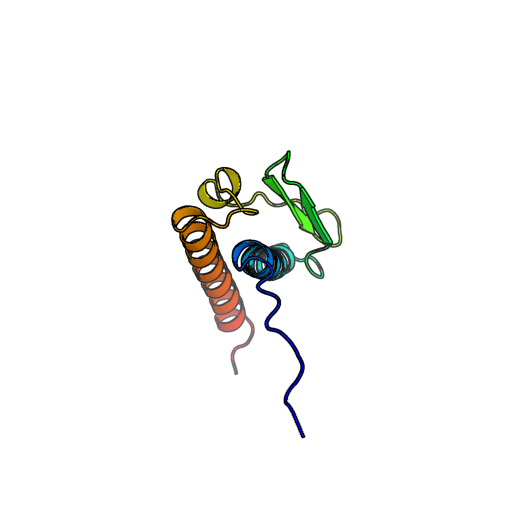4 1.00 98.44 79 LYS A CA 1
ATOM 606 C C . LYS A 1 79 ? -0.318 6.735 5.529 1.00 98.44 79 LYS A C 1
ATOM 608 O O . LYS A 1 79 ? -1.407 6.973 6.054 1.00 98.44 79 LYS A O 1
ATOM 613 N N . LEU A 1 80 ? 0.164 5.501 5.392 1.00 98.56 80 LEU A N 1
ATOM 614 C CA . LEU A 1 80 ? -0.496 4.316 5.942 1.00 98.56 80 LEU A CA 1
ATOM 615 C C . LEU A 1 80 ? -0.430 4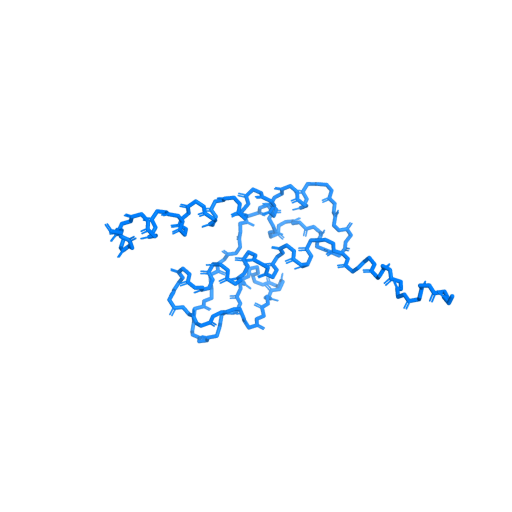.319 7.467 1.00 98.56 80 LEU A C 1
ATOM 617 O O . LEU A 1 80 ? -1.463 4.171 8.111 1.00 98.56 80 LEU A O 1
ATOM 621 N N . GLN A 1 81 ? 0.739 4.601 8.044 1.00 98.38 81 GLN A N 1
ATOM 622 C CA . GLN A 1 81 ? 0.904 4.711 9.492 1.00 98.38 81 GLN A CA 1
ATOM 623 C C . GLN A 1 81 ? 0.000 5.800 10.077 1.00 98.38 81 GLN A C 1
ATOM 625 O O . GLN A 1 81 ? -0.641 5.598 11.103 1.00 98.38 81 GLN A O 1
ATOM 630 N N . THR A 1 82 ? -0.132 6.936 9.389 1.00 98.31 82 THR A N 1
ATOM 631 C CA . THR A 1 82 ? -1.063 7.996 9.795 1.00 98.31 82 THR A CA 1
ATOM 632 C C . THR A 1 82 ? -2.519 7.512 9.789 1.00 98.31 82 THR A C 1
ATOM 634 O O . THR A 1 82 ? -3.298 7.895 10.660 1.00 98.31 82 THR A O 1
ATOM 637 N N . GLN A 1 83 ? -2.918 6.675 8.826 1.00 98.12 83 GLN A N 1
ATOM 638 C CA . GLN A 1 83 ? -4.266 6.093 8.792 1.00 98.12 83 GLN A CA 1
ATOM 639 C C . GLN A 1 83 ? -4.478 5.089 9.924 1.00 98.12 83 GLN A C 1
ATOM 641 O O . GLN A 1 83 ? -5.502 5.165 10.598 1.00 98.12 83 GLN A O 1
ATOM 646 N N . VAL A 1 84 ? -3.502 4.212 10.172 1.00 97.12 84 VAL A N 1
ATOM 647 C CA . VAL A 1 84 ? -3.519 3.284 11.312 1.00 97.12 84 VAL A CA 1
ATOM 648 C C . VAL A 1 84 ? -3.673 4.057 12.621 1.00 97.12 84 VAL A C 1
ATOM 650 O O . VAL A 1 84 ? -4.584 3.766 13.390 1.00 97.12 84 VAL A O 1
ATOM 653 N N . ASN A 1 85 ? -2.869 5.101 12.841 1.00 96.88 85 ASN A N 1
ATOM 654 C CA . ASN A 1 85 ? -2.949 5.928 14.047 1.00 96.88 85 ASN A CA 1
ATOM 655 C C . ASN A 1 85 ? -4.338 6.555 14.218 1.00 96.88 85 ASN A C 1
ATOM 657 O O . ASN A 1 85 ? -4.895 6.487 15.304 1.00 96.88 85 ASN A O 1
ATOM 661 N N . LYS A 1 86 ? -4.953 7.074 13.146 1.00 96.44 86 LYS A N 1
ATOM 662 C CA . LYS A 1 86 ? -6.326 7.612 13.204 1.00 96.44 86 LYS A CA 1
ATOM 663 C C . LYS A 1 86 ? -7.371 6.558 13.573 1.00 96.44 86 LYS A C 1
ATOM 665 O O . LYS A 1 86 ? -8.353 6.879 14.240 1.00 96.44 86 LYS A O 1
ATOM 670 N N . VAL A 1 87 ? -7.200 5.315 13.116 1.00 95.19 87 VAL A N 1
ATOM 671 C CA . VAL A 1 87 ? -8.072 4.199 13.512 1.00 95.19 87 VAL A CA 1
ATOM 672 C C . VAL A 1 87 ? -7.880 3.901 14.998 1.00 95.19 87 VAL A C 1
ATOM 674 O O . VAL A 1 87 ? -8.864 3.863 15.733 1.00 95.19 87 VAL A O 1
ATOM 677 N N . LEU A 1 88 ? -6.634 3.765 15.455 1.00 95.06 88 LEU A N 1
ATOM 678 C CA . LEU A 1 88 ? -6.320 3.507 16.862 1.00 95.06 88 LEU A CA 1
ATOM 679 C C . LEU A 1 88 ? -6.834 4.626 17.779 1.00 95.06 88 LEU A C 1
ATOM 681 O O . LEU A 1 88 ? -7.508 4.341 18.759 1.00 95.06 88 LEU A O 1
ATOM 685 N N . GLU A 1 89 ? -6.610 5.893 17.433 1.00 95.69 89 GLU A N 1
ATOM 686 C CA . GLU A 1 89 ? -7.113 7.055 18.182 1.00 95.69 89 GLU A CA 1
ATOM 687 C C . GLU A 1 89 ? -8.639 7.047 18.319 1.00 95.69 89 GLU A C 1
ATOM 689 O O . GLU A 1 89 ? -9.177 7.431 19.355 1.00 95.69 89 GLU A O 1
ATOM 694 N N . LYS A 1 90 ? -9.351 6.614 17.273 1.00 95.38 90 LYS A N 1
ATOM 695 C CA . LYS A 1 90 ? -10.815 6.608 17.257 1.00 95.38 90 LYS A CA 1
ATOM 696 C C . LYS A 1 90 ? -11.421 5.431 18.021 1.00 95.38 90 LYS A C 1
ATOM 698 O O . LYS A 1 90 ? -12.498 5.587 18.591 1.00 95.38 90 LYS A O 1
ATOM 703 N N . TRP A 1 91 ? -10.790 4.259 17.969 1.00 95.06 91 TRP A N 1
ATOM 704 C CA . TRP A 1 91 ? -11.403 2.999 18.410 1.00 95.06 91 TRP A CA 1
ATOM 705 C C . TRP A 1 91 ? -10.721 2.353 19.617 1.00 95.06 91 TRP A C 1
ATOM 707 O O . TRP A 1 91 ? -11.339 1.530 20.286 1.00 95.06 91 TRP A O 1
ATOM 717 N N . CYS A 1 92 ? -9.477 2.720 19.915 1.00 92.62 92 CYS A N 1
ATOM 718 C CA . CYS A 1 92 ? -8.680 2.171 21.010 1.00 92.62 92 CYS A CA 1
ATOM 719 C C . CYS A 1 92 ? -8.425 3.221 22.101 1.00 92.62 92 CYS A C 1
ATOM 721 O O . CYS A 1 92 ? -7.315 3.318 22.619 1.00 92.62 92 CYS A O 1
ATOM 723 N N . THR A 1 93 ? -9.433 4.027 22.444 1.00 78.62 93 THR A N 1
ATOM 724 C CA . THR A 1 93 ? -9.338 4.966 23.569 1.00 78.62 93 THR A CA 1
ATOM 725 C C . THR A 1 93 ? -9.125 4.197 24.871 1.00 78.62 93 THR A C 1
ATOM 727 O O . THR A 1 93 ? -9.990 3.402 25.248 1.00 78.62 93 THR A O 1
ATOM 730 N N . SER A 1 94 ? -7.974 4.425 25.510 1.00 63.97 94 SER A N 1
ATOM 731 C CA . SER A 1 94 ? -7.641 3.935 26.853 1.00 63.97 94 SER A CA 1
ATOM 732 C C . SER A 1 94 ? -8.659 4.356 27.907 1.00 63.97 94 SER A C 1
ATOM 734 O O . SER A 1 94 ? -9.155 5.504 27.818 1.00 63.97 94 SER A O 1
#

Sequence (94 aa):
GGLLSGTEFHNDCMELLEECGEKKCHLEGSDGLFDYDPKSFRLECLGQARPKVPDGVCAGDLINCTSSTRESLRNWEYKLQTQVNKVLEKWCTS

Organism: Ixodes ricinus (NCBI:txid34613)

Secondary structure (DSSP, 8-state):
-----------HHHHHHHHHHHHHHHHTT-SSEEEEETTTTEEEESSS--PBPPHHHHTS-TTTT-HHHHHHHHHHHHHHHHHHHHHHHHH---

pLDDT: mean 89.08, std 16.48, range [35.84, 98.56]

Foldseek 3Di:
DDDDDDPPCQQPLVVLVQLLQQLVLVVVVAPGFDAADLVQQWTDTRDDDTHHQDPQCNPDDRRVRDPSNNVSSVVSNVVSVVVVVVVCVVPVDD

=== Feature glossary ===
A reading guide for the features in this record.

Start from the sequence.

  · Sequence gives the chain of amino acids in standard one-letter code (A=alanine, C=cysteine, …, Y=tyrosine), read N→C. It is the only feature that is directly encoded by the gene; all structural features are derived from the folded form of this sequence.

Fold it, and you get atomic coordinates and the backbone conformation that goes with them.

  · Structure coordinates are given as an mmCIF _atom_site loop: one row per atom with element, residue name, chain id, sequence number, and x/y/z position in Å. Only the four main-chain atoms per residue are included here; side chains are omitted to keep the record compact.

  · Backbone dihedral angles. Every residue except chain termini has a φ (preceding-C → N → Cα → C) and a ψ (N → Cα → C → next-N). They are reported in degrees following the IUPAC sign convention. Secondary structure is essentially a statement about which (φ, ψ) basin each residue occupies.

  · Eight-state secondary structure (DSSP): H is the canonical α-helix, G the tighter 3₁₀-helix, I the wider π-helix; E/B are β-structure, T and S are turns and bends, and '-' is everything else. DSSP derives these from the pattern of main-chain N–H···O=C hydrogen bonds, not from the sequence.

  · SS3 is a coarse helix/strand/coil call (letters a/b/c) made by the P-SEA algorithm from inter-Cα distances and dihedrals. It is less detailed than DSSP but needs only Cα positions.

Summarize the fold with a handful of shape descriptors and a per-residue structural alphabet.

  · Radius of gyration (Rg) is the root-mean-square distance of Cα atoms from their centroid — a single number for overall size and compactness. A globular domain of N residues has Rg ≈ 2.2·N^0.38 Å; an extended or disordered chain has a much larger Rg. The Cα contact count is the number of residue pairs whose Cα atoms are within 8 Å and are more than four positions apart in sequence — a standard proxy for tertiary packing density. The bounding box is the smallest axis-aligned box enclosing all Cα atoms.

  · 3Di is Foldseek's structural alphabet. Each residue is assigned one of twenty discrete states based on how its Cα sits relative to its spatial (not sequential) neighbors. Aligning 3Di strings finds structural homologs roughly as well as full 3D superposition, but orders of magnitude faster.

  · Solvent-accessible surface area (SASA) is the area in Å² traced out by the centre of a 1.4 Å probe sphere (a water molecule) rolled over the protein's van der Waals surface (Shrake–Rupley / Lee–Richards construction). Buried residues have near-zero SASA; fully exposed residues can exceed 200 Å². The total SASA scales roughly with the number of surface residues.

Ask how reliable the model is.

  · For AlphaFold models, the B-factor field carries pLDDT — the model's own estimate of local accuracy on a 0–100 scale. Regions with pLDDT<50 should be treated as essentially unmodeled; they often correspond to intrinsically disordered segments.

  · For experimental (PDB) structures, the B-factor (temperature factor) quantifies the positional spread of each atom in the crystal — a combination of thermal vibration and static disorder — in units of Å². High B-factors mark flexible loops or poorly resolved regions; low B-factors mark the rigid, well-ordered core.

  · Predicted Aligned Error (PAE) is an AlphaFold confidence matrix: entry (i, j) is the expected error in the position of residue j, in ångströms, when the prediction is superimposed on the true structure at residue i. Low PAE within a block of residues means that block is internally rigid and well-predicted; high PAE between two blocks means their relative placement is uncertain even if each block individually is confident.

Place it in context: what it resembles, what it is annotated as, and how it looks.

  · Structural nearest neighbors (via Foldseek easy-search vs the PDB). Reported per hit: target PDB id, E-value, and alignment TM-score. A TM-score above ~0.5 is the conventional threshold for 'same fold'.

  · Functional annotations link the protein to curated databases. InterPro entries identify conserved domains and families by matching the sequence against member-database signatures (Pfam, PROSITE, CDD, …). Gene Ontology (GO) terms describe molecular function, biological process, and cellular component in a controlled vocabulary. CATH places the structure in a hierarchical fold classification (Class/Architecture/Topology/Homologous-superfamily). The organism is the source species.

  · The contact map is a binary N×N matrix image: pixel (i, j) is dark where Cα_i and Cα_j are within 8 Å and |i−j|>4. Because the |i−j|>4 filter removes local helical contacts, off-diagonal stripes parallel to the main diagonal indicate parallel β-sheets; stripes perpendicular to it indicate antiparallel β-sheets. The Ramachandran plot scatters every residue's (φ, ψ) pair against the sterically allowed regions. The PAE heatmap renders the predicted-aligned-error matrix.

  · Six rendered views show the 3D structure from the faces of a cube — i.e. along ±x, ±y, ±z. Rendering representation is drawn randomly per protein from cartoon (secondary-structure ribbons), sticks (backbone bonds), or molecular surface; coloring is either N→C rainbow (blue at the N-terminus through red at the C-terminus) or one color per chain.